Protein AF-A0A552UUF3-F1 (afdb_monomer_lite)

InterPro domains:
  IPR037143 4'-phosphopantetheinyl transferase domain superfamily [G3DSA:3.90.470.20] (1-57)
  IPR037143 4'-phosphopantetheinyl transferase domain superfamily [SSF56214] (1-59)

pLDDT: mean 88.49, std 8.21, range [46.91, 94.94]

Secondary structure (DSSP, 8-state):
-HHHHHHSS-GGGS-GGGEEEEEE-SS-EEEEETTTTEEEEEEEEEETTTEEEEEE----

Sequence (60 aa):
KEAYLKCDGIGLIRNLKEIEIISYGNKVIEISDNKNNIISRLQPLNYDGKYVGAICLEEK

Structure (mmCIF, N/CA/C/O backbone):
data_AF-A0A552UUF3-F1
#
_entry.id   AF-A0A552UUF3-F1
#
loop_
_atom_site.group_PDB
_atom_site.id
_atom_site.type_symbol
_atom_site.label_atom_id
_atom_site.label_alt_id
_atom_site.label_comp_id
_atom_site.label_asym_id
_atom_site.label_entity_id
_atom_site.label_seq_id
_atom_site.pdbx_PDB_ins_code
_atom_site.Cartn_x
_atom_site.Cartn_y
_atom_site.Cartn_z
_atom_site.occupancy
_atom_site.B_iso_or_equiv
_atom_site.auth_seq_id
_atom_site.auth_comp_id
_atom_site.auth_asym_id
_atom_site.auth_atom_id
_atom_site.pdbx_PDB_model_num
ATOM 1 N N . LYS A 1 1 ? 1.396 0.437 0.689 1.00 91.19 1 LYS A N 1
ATOM 2 C CA . LYS A 1 1 ? 1.019 0.804 2.078 1.00 91.19 1 LYS A CA 1
ATOM 3 C C . LYS A 1 1 ? 1.566 2.172 2.472 1.00 91.19 1 LYS A C 1
ATOM 5 O O . LYS A 1 1 ? 0.770 3.031 2.804 1.00 91.19 1 LYS A O 1
ATOM 10 N N . GLU A 1 2 ? 2.876 2.417 2.373 1.00 92.12 2 GLU A N 1
ATOM 11 C CA . GLU A 1 2 ? 3.454 3.725 2.740 1.00 92.12 2 GLU A CA 1
ATOM 12 C C . GLU A 1 2 ? 2.818 4.922 2.025 1.00 92.12 2 GLU A C 1
ATOM 14 O O . GLU A 1 2 ? 2.524 5.919 2.671 1.00 92.12 2 GLU A O 1
ATOM 19 N N . ALA A 1 3 ? 2.568 4.822 0.715 1.00 92.50 3 ALA A N 1
ATOM 20 C CA . ALA A 1 3 ? 1.925 5.893 -0.049 1.00 92.50 3 ALA A CA 1
ATOM 21 C C . ALA A 1 3 ? 0.542 6.278 0.510 1.00 92.50 3 ALA A C 1
ATOM 23 O O . ALA A 1 3 ? 0.248 7.462 0.627 1.00 92.50 3 ALA A O 1
ATOM 24 N N . TYR A 1 4 ? -0.263 5.289 0.918 1.00 92.88 4 TYR A N 1
ATOM 25 C CA . TYR A 1 4 ? -1.558 5.515 1.568 1.00 92.88 4 TYR A CA 1
ATOM 26 C C . TYR A 1 4 ? -1.388 6.218 2.920 1.00 92.88 4 TYR A C 1
ATOM 28 O O . TYR A 1 4 ? -2.002 7.247 3.158 1.00 92.88 4 TYR A O 1
ATOM 36 N N . LEU A 1 5 ? -0.482 5.728 3.773 1.00 92.00 5 LEU A N 1
ATOM 37 C CA . LEU A 1 5 ? -0.240 6.315 5.100 1.00 92.00 5 LEU A CA 1
ATOM 38 C C . LEU A 1 5 ? 0.312 7.746 5.049 1.00 92.00 5 LEU A C 1
ATOM 40 O O . LEU A 1 5 ? 0.056 8.537 5.953 1.00 92.00 5 LEU A O 1
ATOM 44 N N . LYS A 1 6 ? 1.092 8.074 4.012 1.00 91.38 6 LYS A N 1
ATOM 45 C CA . LYS A 1 6 ? 1.549 9.446 3.755 1.00 91.38 6 LYS A CA 1
ATOM 46 C C . LYS A 1 6 ? 0.391 10.352 3.338 1.00 91.38 6 LYS A C 1
ATOM 48 O O . LYS A 1 6 ? 0.375 11.503 3.752 1.00 91.38 6 LYS A O 1
ATOM 53 N N . CYS A 1 7 ? -0.556 9.834 2.556 1.00 90.38 7 CYS A N 1
ATOM 54 C CA . CYS A 1 7 ? -1.755 10.567 2.150 1.00 90.38 7 CYS A CA 1
ATOM 55 C C . CYS A 1 7 ? -2.700 10.821 3.330 1.00 90.38 7 CYS A C 1
ATOM 57 O O . CYS A 1 7 ? -3.121 11.948 3.536 1.00 90.38 7 CYS A O 1
ATOM 59 N N . ASP A 1 8 ? -2.920 9.803 4.168 1.00 87.81 8 ASP A N 1
ATOM 60 C CA . ASP A 1 8 ? -3.717 9.889 5.405 1.00 87.81 8 ASP A CA 1
ATOM 61 C C . ASP A 1 8 ? -3.121 10.877 6.434 1.00 87.81 8 ASP A C 1
ATOM 63 O O . ASP A 1 8 ? -3.749 11.216 7.430 1.00 87.81 8 ASP A O 1
ATOM 67 N N . GLY A 1 9 ? -1.878 11.337 6.237 1.00 87.62 9 GLY A N 1
ATOM 68 C CA . GLY A 1 9 ? -1.217 12.333 7.088 1.00 87.62 9 GLY A CA 1
ATO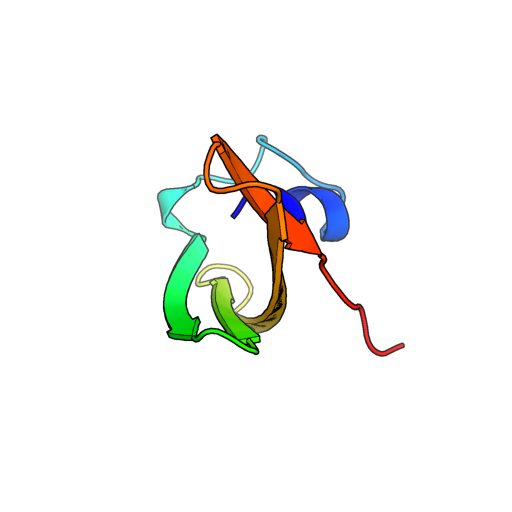M 69 C C . GLY A 1 9 ? -0.758 11.816 8.458 1.00 87.62 9 GLY A C 1
ATOM 70 O O . GLY A 1 9 ? -0.040 12.516 9.168 1.00 87.62 9 GLY A O 1
ATOM 71 N N . ILE A 1 10 ? -1.117 10.582 8.824 1.00 83.50 10 ILE A N 1
ATOM 72 C CA . ILE A 1 10 ? -0.797 9.964 10.121 1.00 83.50 10 ILE A CA 1
ATOM 73 C C . ILE A 1 10 ? 0.498 9.125 10.054 1.00 83.50 10 ILE A C 1
ATOM 75 O O . ILE A 1 10 ? 1.171 8.912 11.067 1.00 83.50 10 ILE A O 1
ATOM 79 N N . GLY A 1 11 ? 0.899 8.662 8.864 1.00 85.06 11 GLY A N 1
ATOM 80 C CA . GLY A 1 11 ? 2.143 7.914 8.677 1.00 85.06 11 GLY A CA 1
ATOM 81 C C . GLY A 1 11 ? 2.198 6.604 9.480 1.00 85.06 11 GLY A C 1
ATOM 82 O O . GLY A 1 11 ? 1.211 5.881 9.604 1.00 85.06 11 GLY A O 1
ATOM 83 N N . LEU A 1 12 ? 3.375 6.283 10.030 1.00 83.31 12 LEU A N 1
ATOM 84 C CA . LEU A 1 12 ? 3.638 5.029 10.759 1.00 83.31 12 LEU A CA 1
ATOM 85 C C . LEU A 1 12 ? 3.048 4.975 12.179 1.00 83.31 12 LEU A C 1
ATOM 87 O O . LEU A 1 12 ? 3.250 3.987 12.879 1.00 83.31 12 LEU A O 1
ATOM 91 N N . ILE A 1 13 ? 2.314 6.003 12.617 1.00 87.44 13 ILE A N 1
ATOM 92 C CA . ILE A 1 13 ? 1.560 5.944 13.880 1.00 87.44 13 ILE A CA 1
ATOM 93 C C . ILE A 1 13 ? 0.434 4.894 13.775 1.00 87.44 13 ILE A C 1
ATOM 95 O O . ILE A 1 13 ? 0.044 4.287 14.772 1.00 87.44 13 ILE A O 1
ATOM 99 N N . ARG A 1 14 ? -0.073 4.640 12.559 1.00 86.06 14 ARG A N 1
ATOM 100 C CA . ARG A 1 14 ? -1.043 3.574 12.276 1.00 86.06 14 ARG A CA 1
ATOM 101 C C . ARG A 1 14 ? -0.394 2.194 12.347 1.00 86.06 14 ARG A C 1
ATOM 103 O O . ARG A 1 14 ? 0.732 1.988 11.895 1.00 86.06 14 ARG A O 1
ATOM 110 N N . ASN A 1 15 ? -1.149 1.207 12.827 1.00 88.62 15 ASN A N 1
ATOM 111 C CA . ASN A 1 15 ? -0.703 -0.179 12.790 1.00 88.62 15 ASN A CA 1
ATOM 112 C C . ASN A 1 15 ? -0.811 -0.722 11.356 1.00 88.62 15 ASN A C 1
ATOM 114 O O . ASN A 1 15 ? -1.888 -0.754 10.769 1.00 88.62 15 ASN A O 1
ATOM 118 N N . LEU A 1 16 ? 0.299 -1.213 10.799 1.00 88.31 16 LEU A N 1
ATOM 119 C CA . LEU A 1 16 ? 0.351 -1.762 9.437 1.00 88.31 16 LEU A CA 1
ATOM 120 C C . LEU A 1 16 ? -0.558 -2.980 9.209 1.00 88.31 16 LEU A C 1
ATOM 122 O O . LEU A 1 16 ? -0.829 -3.309 8.052 1.00 88.31 16 LEU A O 1
ATOM 126 N N . LYS A 1 17 ? -1.008 -3.654 10.277 1.00 90.56 17 LYS A N 1
ATOM 127 C CA . LYS A 1 17 ? -2.003 -4.737 10.207 1.00 90.56 17 LYS A CA 1
ATOM 128 C C . LYS A 1 17 ? -3.416 -4.231 9.906 1.00 90.56 17 LYS A C 1
ATOM 130 O O . LYS A 1 17 ? -4.236 -5.008 9.447 1.00 90.56 17 LYS A O 1
ATOM 135 N N . GLU A 1 18 ? -3.699 -2.952 10.149 1.00 91.56 18 GLU A N 1
ATOM 136 C CA . GLU A 1 18 ? -4.993 -2.337 9.818 1.00 91.56 18 GLU A CA 1
ATOM 137 C C . GLU A 1 18 ? -5.122 -2.042 8.318 1.00 91.56 18 GLU A C 1
ATOM 139 O O . GLU A 1 18 ? -6.227 -1.823 7.836 1.00 91.56 18 GLU A O 1
ATOM 144 N N . ILE A 1 19 ? -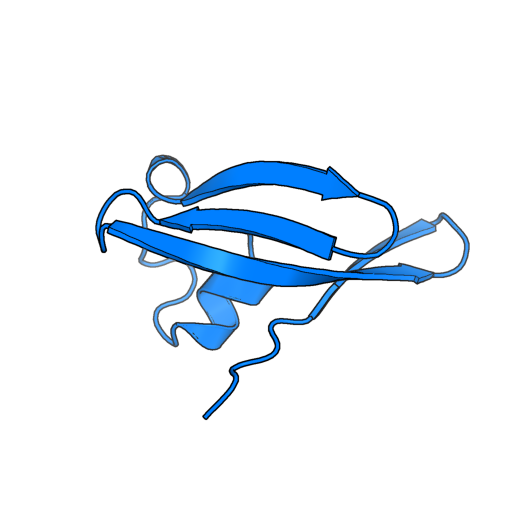3.997 -2.009 7.594 1.00 93.69 19 ILE A N 1
ATOM 145 C CA . ILE A 1 19 ? -3.933 -1.642 6.180 1.00 93.69 19 ILE A CA 1
ATOM 146 C C . ILE A 1 19 ? -3.558 -2.870 5.358 1.00 93.69 19 ILE A C 1
ATOM 148 O O . ILE A 1 19 ? -2.433 -3.372 5.454 1.00 93.69 19 ILE A O 1
ATOM 152 N N . GLU A 1 20 ? -4.452 -3.330 4.495 1.00 94.94 20 GLU A N 1
ATOM 153 C CA . GLU A 1 20 ? -4.276 -4.5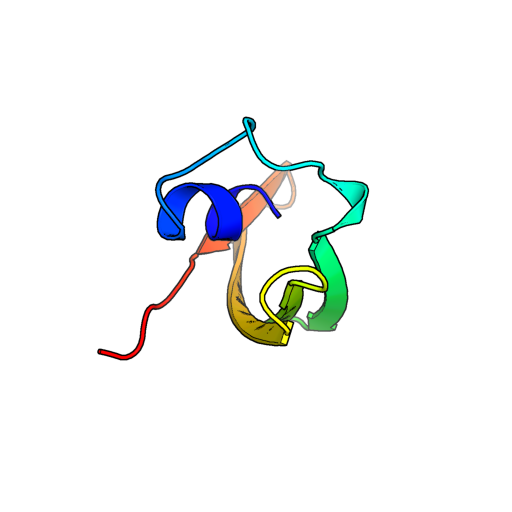45 3.697 1.00 94.94 20 GLU A CA 1
ATOM 154 C C . GLU A 1 20 ? -4.263 -4.231 2.204 1.00 94.94 20 GLU A C 1
ATOM 156 O O . GLU A 1 20 ? -4.966 -3.342 1.743 1.00 94.94 20 GLU A O 1
ATOM 161 N N . ILE A 1 21 ? -3.433 -4.941 1.438 1.00 93.50 21 ILE A N 1
ATOM 162 C CA . ILE A 1 21 ? -3.464 -4.856 -0.027 1.00 93.50 21 ILE A CA 1
ATOM 163 C C . ILE A 1 21 ? -4.446 -5.926 -0.492 1.00 93.50 21 ILE A C 1
ATOM 165 O O . ILE A 1 21 ? -4.182 -7.109 -0.290 1.00 93.50 21 ILE A O 1
ATOM 169 N N . ILE A 1 22 ? -5.558 -5.507 -1.089 1.00 94.75 22 ILE A N 1
ATOM 170 C CA . ILE A 1 22 ? -6.594 -6.413 -1.597 1.00 94.75 22 ILE A CA 1
ATOM 171 C C . ILE A 1 22 ? -6.191 -6.936 -2.974 1.00 94.75 22 ILE A C 1
ATOM 173 O O . ILE A 1 22 ? -6.319 -8.123 -3.263 1.00 94.75 22 ILE A O 1
ATOM 177 N N . SER A 1 23 ? -5.683 -6.048 -3.829 1.00 92.75 23 SER A N 1
ATOM 178 C CA . SER A 1 23 ? -5.267 -6.393 -5.183 1.00 92.75 23 SER A CA 1
ATOM 179 C C . SER A 1 23 ? -4.047 -5.576 -5.606 1.00 92.75 23 SER A C 1
ATOM 181 O O . SER A 1 23 ? -3.861 -4.426 -5.201 1.00 92.75 23 SER A O 1
ATOM 183 N N . TYR A 1 24 ? -3.182 -6.193 -6.410 1.00 90.62 24 TYR A N 1
ATOM 184 C CA . TYR A 1 24 ? -1.993 -5.562 -6.979 1.00 90.62 24 TYR A CA 1
ATOM 185 C C . TYR A 1 24 ? -1.997 -5.792 -8.491 1.00 90.62 24 TYR A C 1
ATOM 187 O O . TYR A 1 24 ? -1.572 -6.839 -8.977 1.00 90.62 24 TYR A O 1
ATOM 195 N N . GLY A 1 25 ? -2.543 -4.831 -9.233 1.00 86.06 25 GLY A N 1
ATOM 196 C CA . GLY A 1 25 ? -2.559 -4.836 -10.691 1.00 86.06 25 GLY A CA 1
ATOM 197 C C . GLY A 1 25 ? -1.552 -3.850 -11.277 1.00 86.06 25 GLY A C 1
ATOM 198 O O . GLY A 1 25 ? -1.134 -2.898 -10.627 1.00 86.06 25 GLY A O 1
ATOM 199 N N . ASN A 1 26 ? -1.224 -4.018 -12.561 1.00 84.25 26 ASN A N 1
ATOM 200 C CA . ASN A 1 26 ? -0.292 -3.130 -13.274 1.00 84.25 26 ASN A CA 1
ATOM 201 C C . ASN A 1 26 ? -0.783 -1.677 -13.403 1.00 84.25 26 ASN A C 1
ATOM 203 O O . ASN A 1 26 ? 0.011 -0.794 -13.707 1.00 84.25 26 ASN A O 1
ATOM 207 N N . LYS A 1 27 ? -2.086 -1.430 -13.227 1.00 89.19 27 LYS A N 1
ATOM 208 C CA . LYS A 1 27 ? -2.695 -0.095 -13.354 1.00 89.19 27 LYS A CA 1
ATOM 209 C C . LYS A 1 27 ? -3.190 0.476 -12.031 1.00 89.19 27 LYS A C 1
ATOM 211 O O . LYS A 1 27 ? -3.236 1.690 -11.888 1.00 89.19 27 LYS A O 1
ATOM 216 N N . VAL A 1 28 ? -3.583 -0.385 -11.096 1.00 92.69 28 VAL A N 1
ATOM 217 C CA . VAL A 1 28 ? -4.212 0.001 -9.831 1.00 92.69 28 VAL A CA 1
ATOM 218 C C . VAL A 1 28 ? -3.794 -0.992 -8.753 1.00 92.69 28 VAL A C 1
ATOM 220 O O . VAL A 1 28 ? -3.758 -2.199 -8.993 1.00 92.69 28 VAL A O 1
ATOM 223 N N . ILE A 1 29 ? -3.502 -0.469 -7.568 1.00 94.06 29 ILE A N 1
ATOM 224 C CA . ILE A 1 29 ? -3.365 -1.224 -6.325 1.00 94.06 29 ILE A CA 1
ATOM 225 C C . ILE A 1 29 ? -4.571 -0.861 -5.462 1.00 94.06 29 ILE A C 1
ATOM 227 O O . ILE A 1 29 ? -4.793 0.321 -5.198 1.00 94.06 29 ILE A O 1
ATOM 231 N N . GLU A 1 30 ? -5.326 -1.853 -5.004 1.00 94.69 30 GLU A N 1
ATOM 232 C CA . GLU A 1 30 ? -6.427 -1.629 -4.065 1.00 94.69 30 GLU A CA 1
ATOM 233 C C . GLU A 1 30 ? -5.977 -1.933 -2.644 1.00 94.69 30 GLU A C 1
ATOM 235 O O . GLU A 1 30 ? -5.344 -2.958 -2.367 1.00 94.69 30 GLU A O 1
ATOM 240 N N . ILE A 1 31 ? -6.309 -1.020 -1.738 1.00 94.19 31 ILE A N 1
ATOM 241 C CA . ILE A 1 31 ? -5.987 -1.110 -0.322 1.00 94.19 31 ILE A CA 1
ATOM 242 C C . ILE A 1 31 ? -7.271 -1.017 0.496 1.00 94.19 31 ILE A C 1
ATOM 244 O O . ILE A 1 31 ? -8.115 -0.165 0.229 1.00 94.19 31 ILE A O 1
ATOM 248 N N . SER A 1 32 ? -7.372 -1.874 1.510 1.00 94.31 32 SER A N 1
ATOM 249 C CA . SER A 1 32 ? -8.353 -1.773 2.588 1.00 94.31 32 SER A CA 1
ATOM 250 C C . SER A 1 32 ? -7.728 -1.077 3.788 1.00 94.31 32 SER A C 1
ATOM 252 O O . SER A 1 32 ? -6.659 -1.487 4.247 1.00 94.31 32 SER A O 1
ATOM 254 N N . ASP A 1 33 ? -8.401 -0.066 4.322 1.00 93.44 33 ASP A N 1
ATOM 255 C CA . ASP A 1 33 ? -8.190 0.417 5.681 1.00 93.44 33 ASP A CA 1
ATOM 256 C C . ASP A 1 33 ? -9.300 -0.133 6.572 1.00 93.44 33 ASP A C 1
ATOM 258 O O . ASP A 1 33 ? -10.414 0.392 6.616 1.00 93.44 33 ASP A O 1
ATOM 262 N N . ASN A 1 34 ? -8.977 -1.198 7.302 1.00 91.94 34 ASN A N 1
ATOM 263 C CA . ASN A 1 34 ? -9.934 -1.939 8.117 1.00 91.94 34 ASN A CA 1
ATOM 264 C C . ASN A 1 34 ? -10.423 -1.131 9.329 1.00 91.94 34 ASN A C 1
ATOM 266 O O . ASN A 1 34 ? -11.509 -1.388 9.840 1.00 91.94 34 ASN A O 1
ATOM 270 N N . LYS A 1 35 ? -9.643 -0.149 9.798 1.00 91.00 35 LYS A N 1
ATOM 271 C CA . LYS A 1 35 ? -10.015 0.685 10.950 1.00 91.00 35 LYS A CA 1
ATOM 272 C C . LYS A 1 35 ? -10.954 1.819 10.548 1.00 91.00 35 LYS A C 1
ATOM 274 O O . LYS A 1 35 ? -11.864 2.132 11.308 1.00 91.00 35 LYS A O 1
ATOM 279 N N . ASN A 1 36 ? -10.745 2.414 9.375 1.00 89.62 36 ASN A N 1
ATOM 280 C CA . ASN A 1 36 ? -11.622 3.464 8.854 1.00 89.62 36 ASN A CA 1
ATOM 281 C C . ASN A 1 36 ? -12.762 2.916 7.974 1.00 89.62 36 ASN A C 1
ATOM 283 O O . ASN A 1 36 ? -13.659 3.670 7.610 1.00 89.62 36 ASN A O 1
ATOM 287 N N . ASN A 1 37 ? -12.742 1.617 7.652 1.00 90.75 37 ASN A N 1
ATOM 288 C CA . ASN A 1 37 ? -13.659 0.956 6.722 1.00 90.75 37 ASN A CA 1
ATOM 289 C C . ASN A 1 37 ? -13.675 1.629 5.333 1.00 90.75 37 ASN A C 1
ATOM 291 O O . ASN A 1 37 ? -14.732 1.898 4.762 1.00 90.75 37 ASN A O 1
ATOM 295 N N . ILE A 1 38 ? -12.481 1.938 4.815 1.00 91.19 38 ILE A N 1
ATOM 296 C CA . ILE A 1 38 ? -12.275 2.638 3.539 1.00 91.19 38 ILE A CA 1
ATOM 297 C C . ILE A 1 38 ? -11.572 1.709 2.554 1.00 91.19 38 ILE A C 1
ATOM 299 O O . ILE A 1 38 ? -10.585 1.060 2.899 1.00 91.19 38 ILE A O 1
ATOM 303 N N . ILE A 1 39 ? -12.035 1.714 1.303 1.00 92.06 39 ILE A N 1
ATOM 304 C CA . ILE A 1 39 ? -11.289 1.167 0.169 1.00 92.06 39 ILE A CA 1
ATOM 305 C C . ILE A 1 39 ? -10.652 2.318 -0.594 1.00 92.06 39 ILE A C 1
ATOM 307 O O . ILE A 1 39 ? -11.329 3.264 -0.989 1.00 92.06 39 ILE A O 1
ATOM 311 N N . SER A 1 40 ? -9.346 2.224 -0.810 1.00 91.56 40 SER A N 1
ATOM 312 C CA . SER A 1 40 ? -8.565 3.253 -1.481 1.00 91.56 40 SER A CA 1
ATOM 313 C C . SER A 1 40 ? -7.789 2.663 -2.654 1.00 91.56 40 SER A C 1
ATOM 315 O O . SER A 1 40 ? -7.399 1.491 -2.643 1.00 91.56 40 SER A O 1
ATOM 317 N N . ARG A 1 41 ? -7.578 3.475 -3.690 1.00 93.56 41 ARG A N 1
ATOM 318 C CA . ARG A 1 41 ? -6.907 3.075 -4.931 1.00 93.56 41 ARG A CA 1
ATOM 319 C C . ARG A 1 41 ? -5.621 3.865 -5.090 1.00 93.56 41 ARG A C 1
ATOM 321 O O . ARG A 1 41 ? -5.618 5.088 -5.006 1.00 93.56 41 ARG A O 1
ATOM 328 N N . LEU A 1 42 ? -4.527 3.158 -5.340 1.00 94.00 42 LEU A 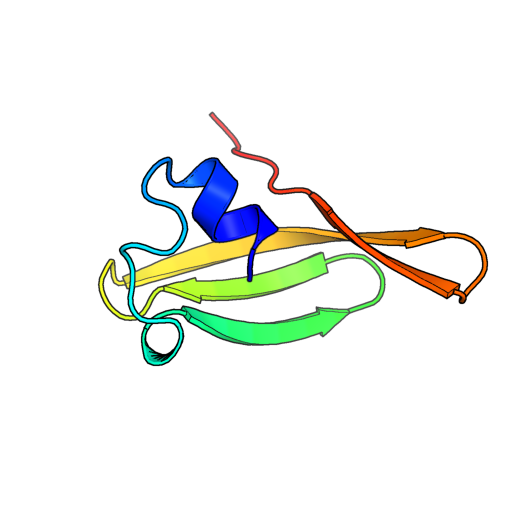N 1
ATOM 329 C CA . LEU A 1 42 ? -3.228 3.755 -5.622 1.00 94.00 42 LEU A CA 1
ATOM 330 C C . LEU A 1 42 ? -2.803 3.431 -7.051 1.00 94.00 42 LEU A C 1
ATOM 332 O O . LEU A 1 42 ? -3.058 2.335 -7.553 1.00 94.00 42 LEU A O 1
ATOM 336 N N . GLN A 1 43 ? -2.074 4.349 -7.675 1.00 94.44 43 GLN A N 1
ATOM 337 C CA . GLN A 1 43 ? -1.407 4.087 -8.943 1.00 94.44 43 GLN A CA 1
ATOM 338 C C . GLN A 1 43 ? -0.034 3.443 -8.674 1.00 94.44 43 GLN A C 1
ATOM 340 O O . GLN A 1 43 ? 0.788 4.055 -7.989 1.00 94.44 43 GLN A O 1
ATOM 345 N N . PRO A 1 44 ? 0.254 2.232 -9.182 1.00 93.25 44 PRO A N 1
ATOM 346 C CA . PRO A 1 44 ? 1.580 1.631 -9.080 1.00 93.25 44 PRO A CA 1
ATOM 347 C C . PRO A 1 44 ? 2.602 2.424 -9.906 1.00 93.25 44 PRO A C 1
ATOM 349 O O . PRO A 1 44 ? 2.309 2.902 -11.002 1.00 93.25 44 PRO A O 1
ATOM 352 N N . LEU A 1 45 ? 3.827 2.512 -9.396 1.00 90.75 45 LEU A N 1
ATOM 353 C CA . LEU A 1 45 ? 4.993 3.012 -10.114 1.00 90.75 45 LEU A CA 1
ATOM 354 C C . LEU A 1 45 ? 6.064 1.927 -10.118 1.00 90.75 45 LEU A C 1
ATOM 356 O O . LEU A 1 45 ? 6.554 1.535 -9.061 1.00 90.75 45 LEU A O 1
ATOM 360 N N . ASN A 1 46 ? 6.466 1.487 -11.305 1.00 83.38 46 ASN A N 1
ATOM 361 C CA . ASN A 1 46 ? 7.604 0.592 -11.476 1.00 83.38 46 ASN A CA 1
ATOM 362 C C . ASN A 1 46 ? 8.674 1.336 -12.272 1.00 83.38 46 ASN A C 1
ATOM 364 O O . ASN A 1 46 ? 8.442 1.686 -13.429 1.00 83.38 46 ASN A O 1
ATOM 368 N N . TYR A 1 47 ? 9.829 1.591 -11.653 1.00 77.00 47 TYR A N 1
ATOM 369 C CA . TYR A 1 47 ? 10.948 2.275 -12.303 1.00 77.00 47 TYR A CA 1
ATOM 370 C C . TYR A 1 47 ? 12.149 1.333 -12.418 1.00 77.00 47 TYR A C 1
ATOM 372 O O . TYR A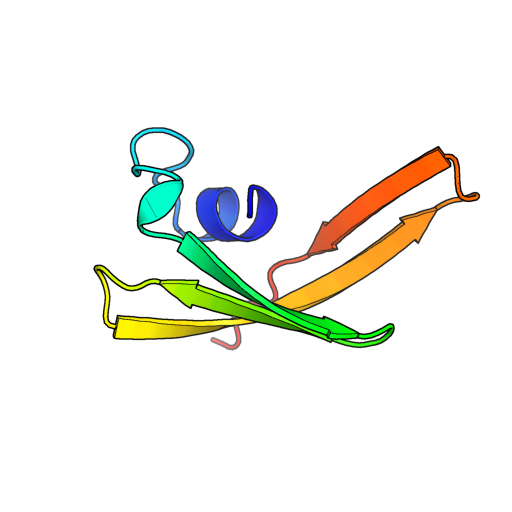 1 47 ? 12.691 0.872 -11.410 1.00 77.00 47 TYR A O 1
ATOM 380 N N . ASP A 1 48 ? 12.543 1.038 -13.660 1.00 83.62 48 ASP A N 1
ATOM 381 C CA . ASP A 1 48 ? 13.727 0.239 -14.025 1.00 83.62 48 ASP A CA 1
ATOM 382 C C . ASP A 1 48 ? 13.815 -1.153 -13.353 1.00 83.62 48 ASP A C 1
ATOM 384 O O . ASP A 1 48 ? 14.895 -1.711 -13.188 1.00 83.62 48 ASP A O 1
ATOM 388 N N . GLY A 1 49 ? 12.691 -1.707 -12.874 1.00 80.62 49 GLY A N 1
ATOM 389 C CA . GLY A 1 49 ? 12.623 -3.005 -12.178 1.00 80.62 49 GLY A CA 1
ATOM 390 C C . GLY A 1 49 ? 13.347 -3.078 -10.822 1.00 80.62 49 GLY A C 1
ATOM 391 O O . GLY A 1 49 ? 13.208 -4.069 -10.111 1.00 80.62 49 GLY A O 1
ATOM 392 N N . LYS A 1 50 ? 14.098 -2.038 -10.446 1.00 89.94 50 LYS A N 1
ATOM 393 C CA . LYS A 1 50 ? 14.850 -1.936 -9.184 1.00 89.94 50 LYS A CA 1
ATOM 394 C C . LYS A 1 50 ? 14.076 -1.205 -8.096 1.00 89.94 50 LYS A C 1
ATOM 396 O O . LYS A 1 50 ? 14.346 -1.405 -6.916 1.00 89.94 50 LYS A O 1
ATOM 401 N N . TYR A 1 51 ? 13.135 -0.353 -8.493 1.00 88.56 51 TYR A N 1
ATOM 402 C CA . TYR A 1 51 ? 12.360 0.470 -7.580 1.00 88.56 51 TYR A CA 1
ATOM 403 C C . TYR A 1 51 ? 10.875 0.191 -7.751 1.00 88.56 51 TYR A C 1
ATOM 405 O O . TYR A 1 51 ? 10.341 0.207 -8.864 1.00 88.56 51 TYR A O 1
ATOM 413 N N . VAL A 1 52 ? 10.221 -0.020 -6.613 1.00 88.62 52 VAL A N 1
ATOM 414 C CA . VAL A 1 52 ? 8.773 -0.153 -6.506 1.00 88.62 52 VAL A CA 1
ATOM 415 C C . VAL A 1 52 ? 8.222 1.062 -5.780 1.00 88.62 52 VAL A C 1
ATOM 417 O O . VAL A 1 52 ? 8.758 1.504 -4.764 1.00 88.62 52 VAL A O 1
ATOM 420 N N . GLY A 1 53 ? 7.144 1.610 -6.312 1.00 92.06 53 GLY A N 1
ATOM 421 C CA . GLY A 1 53 ? 6.469 2.764 -5.752 1.00 92.06 53 GLY A CA 1
ATOM 422 C C . GLY A 1 53 ? 4.967 2.678 -5.960 1.00 92.06 53 GLY A C 1
ATOM 423 O O . GLY A 1 53 ? 4.450 1.838 -6.696 1.00 92.06 53 GLY A O 1
ATOM 424 N N . ALA A 1 54 ? 4.256 3.570 -5.286 1.00 93.94 54 ALA A N 1
ATOM 425 C CA . ALA A 1 54 ? 2.840 3.796 -5.506 1.00 93.94 54 ALA A CA 1
ATOM 426 C C . ALA A 1 54 ? 2.526 5.270 -5.236 1.00 93.94 54 ALA A C 1
ATOM 428 O O . ALA A 1 54 ? 3.147 5.878 -4.363 1.00 93.94 54 ALA A O 1
ATOM 429 N N . ILE A 1 55 ? 1.563 5.827 -5.961 1.00 93.56 55 ILE A N 1
ATOM 430 C CA . ILE A 1 55 ? 1.031 7.175 -5.756 1.00 93.56 55 ILE A CA 1
ATOM 431 C C . ILE A 1 55 ? -0.386 7.044 -5.207 1.00 93.56 55 ILE A C 1
ATOM 433 O O . ILE A 1 55 ? -1.195 6.297 -5.758 1.00 93.56 55 ILE A O 1
ATOM 437 N N . CYS A 1 56 ? -0.686 7.778 -4.137 1.00 91.25 56 CYS A N 1
ATOM 438 C CA . CYS A 1 56 ? -2.060 7.984 -3.694 1.00 91.25 56 CYS A CA 1
ATOM 439 C C . CYS A 1 56 ? -2.660 9.149 -4.475 1.00 91.25 56 CYS A C 1
ATOM 441 O O . CYS A 1 56 ? -2.104 10.246 -4.451 1.00 91.25 56 CYS A O 1
ATOM 443 N N . LEU A 1 57 ? -3.746 8.890 -5.199 1.00 82.12 57 LEU A N 1
ATOM 444 C CA . LEU A 1 57 ? -4.505 9.910 -5.910 1.00 82.12 57 LEU A CA 1
ATOM 445 C C . LEU A 1 57 ? -5.782 10.135 -5.101 1.00 82.12 57 LEU A C 1
ATOM 447 O O . LEU A 1 57 ? -6.728 9.363 -5.216 1.00 82.12 57 LEU A O 1
ATOM 451 N N . GLU A 1 58 ? -5.781 11.135 -4.222 1.00 70.56 58 GLU A N 1
ATOM 452 C CA . GLU A 1 58 ? -7.030 11.603 -3.617 1.00 70.56 58 GLU A CA 1
ATOM 453 C C . GLU A 1 58 ? -7.890 12.229 -4.717 1.00 70.56 58 GLU A C 1
ATOM 455 O O . GLU A 1 58 ? -7.544 13.278 -5.266 1.00 70.56 58 GLU A O 1
ATOM 460 N N . GLU A 1 59 ? -9.007 11.586 -5.053 1.00 57.88 59 GLU A N 1
ATOM 461 C CA . GLU A 1 59 ? -10.102 12.270 -5.736 1.00 57.88 59 GLU A CA 1
ATOM 462 C C . GLU A 1 59 ? -10.772 13.176 -4.694 1.00 57.88 59 GLU A C 1
ATOM 464 O O . GLU A 1 59 ? -11.381 12.688 -3.742 1.00 57.88 59 GLU A O 1
ATOM 469 N N . LYS A 1 60 ? -10.563 14.491 -4.821 1.00 46.91 60 LYS A N 1
ATOM 470 C CA . LYS A 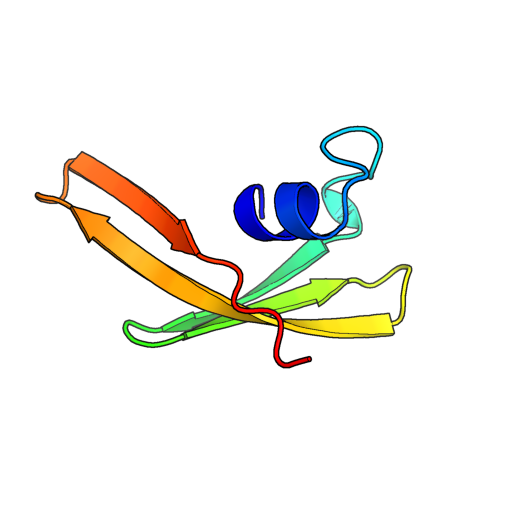1 60 ? -11.270 15.512 -4.035 1.00 46.91 60 LYS A CA 1
ATOM 471 C C . LYS A 1 60 ? -12.672 15.755 -4.570 1.00 46.91 60 LYS A C 1
ATOM 473 O O . LYS A 1 60 ? -12.819 15.760 -5.813 1.00 46.91 60 LYS A O 1
#

Foldseek 3Di:
DQQVLVVVVNGPVDDCVQKDFPDDDQAWTWIARNVVRDIFIWGWDQDPVPDTDIHGDDPD

Radius of gyration: 11.43 Å; chains: 1; bounding box: 28×22×28 Å

Organism: NCBI:txid1871336